Protein AF-A0A2X3HI36-F1 (afdb_monomer_lite)

InterPro domains:
  IPR004704 Phosphotransferase system, mannose/fructose/sorbose family IID component [PF03613] (21-126)
  IPR004704 Phosphotransferase system, mannose/fructose/sorbose family IID component [PS51108] (19-126)
  IPR050303 GatZ/KbaZ carbohydrate metabolism [PTHR32502] (12-126)

Organism: Klebsiella pneumoniae (NCBI:txid573)

Sequence (126 aa):
MTTKMISEETLQPQAQEETRITPRDLRRVFWRSFQMEFSWNYERQMNLAFVYALIPVLKKLYPRREDLAAALKRHLVFFNTTPHIVTLLLGITTAMEEKNSQQKNMDATAIDNVKASLMGPLAGLG

pLDDT: mean 80.49, std 16.57, range [31.64, 93.06]

Structure (mmCIF, N/CA/C/O backbone):
data_AF-A0A2X3HI36-F1
#
_entry.id   AF-A0A2X3HI36-F1
#
loop_
_atom_site.group_PDB
_atom_site.id
_atom_site.type_symbol
_atom_site.label_atom_id
_atom_site.label_alt_id
_atom_site.label_comp_id
_atom_site.label_asym_id
_ato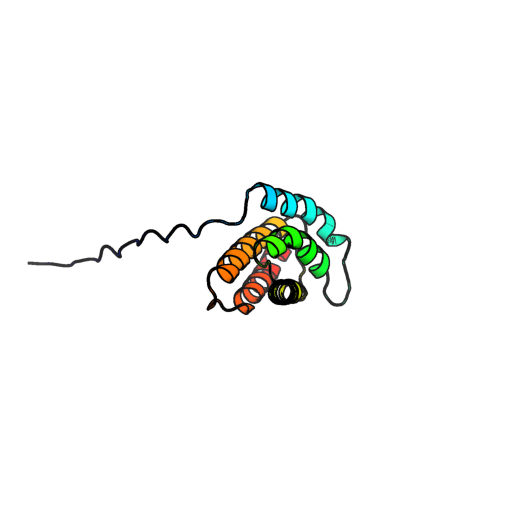m_site.label_entity_id
_atom_site.label_seq_id
_atom_site.pdbx_PDB_ins_code
_atom_site.Cartn_x
_atom_site.Cartn_y
_atom_site.Cartn_z
_atom_site.occupancy
_atom_site.B_iso_or_equiv
_atom_site.auth_seq_id
_atom_site.auth_comp_id
_atom_site.auth_asym_id
_atom_site.auth_atom_id
_atom_site.pdbx_PDB_model_num
ATOM 1 N N . MET A 1 1 ? 3.122 52.971 20.159 1.00 43.12 1 MET A N 1
ATOM 2 C CA . MET A 1 1 ? 3.004 52.822 18.690 1.00 43.12 1 MET A CA 1
ATOM 3 C C . MET A 1 1 ? 4.258 52.092 18.242 1.00 43.12 1 MET A C 1
ATOM 5 O O . MET A 1 1 ? 5.315 52.679 18.350 1.00 43.12 1 MET A O 1
ATOM 9 N N . THR A 1 2 ? 4.257 50.788 17.993 1.00 37.34 2 THR A N 1
ATOM 10 C CA . THR A 1 2 ? 3.651 50.161 16.811 1.00 37.34 2 THR A CA 1
ATOM 11 C C . THR A 1 2 ? 3.310 48.703 17.103 1.00 37.34 2 THR A C 1
ATOM 13 O O . THR A 1 2 ? 4.171 47.834 17.188 1.00 37.34 2 THR A O 1
ATOM 16 N N . THR A 1 3 ? 2.009 48.471 17.218 1.00 42.03 3 THR A N 1
ATOM 17 C CA . THR A 1 3 ? 1.316 47.210 16.983 1.00 42.03 3 THR A CA 1
ATOM 18 C C . THR A 1 3 ? 1.694 46.629 15.624 1.00 42.03 3 THR A C 1
ATOM 20 O O . THR A 1 3 ? 1.394 47.263 14.617 1.00 42.03 3 THR A O 1
ATOM 23 N N . LYS A 1 4 ? 2.273 45.425 15.610 1.00 41.75 4 LYS A N 1
ATOM 24 C CA . LYS A 1 4 ? 2.035 44.335 14.640 1.00 41.75 4 LYS A CA 1
ATOM 25 C C . LYS A 1 4 ? 2.431 43.039 15.372 1.00 41.75 4 LYS A C 1
ATOM 27 O O . LYS A 1 4 ? 3.613 42.773 15.516 1.00 41.75 4 LYS A O 1
ATOM 32 N N . MET A 1 5 ? 1.534 42.336 16.069 1.00 47.19 5 MET A N 1
ATOM 33 C CA . MET A 1 5 ? 0.489 41.474 15.489 1.00 47.19 5 MET A CA 1
ATOM 34 C C . MET A 1 5 ? 1.027 40.698 14.280 1.00 47.19 5 MET A C 1
ATOM 36 O O . MET A 1 5 ? 0.566 40.891 13.159 1.00 47.19 5 MET A O 1
ATOM 40 N N . ILE A 1 6 ? 2.044 39.864 14.506 1.00 50.56 6 ILE A N 1
ATOM 41 C CA . ILE A 1 6 ? 2.290 38.700 13.655 1.00 50.56 6 ILE A CA 1
ATOM 42 C C . ILE A 1 6 ? 1.587 37.556 14.370 1.00 50.56 6 ILE A C 1
ATOM 44 O O . ILE A 1 6 ? 2.035 37.077 15.406 1.00 50.56 6 ILE A O 1
ATOM 48 N N . SER A 1 7 ? 0.402 37.279 13.845 1.00 41.00 7 SER A N 1
ATOM 49 C CA . SER A 1 7 ? -0.453 36.126 14.074 1.00 41.00 7 SER A CA 1
ATOM 50 C C . SER A 1 7 ? 0.290 34.904 14.608 1.00 41.00 7 SER A C 1
ATOM 52 O O . SER A 1 7 ? 1.021 34.241 13.872 1.00 41.00 7 SER A O 1
ATOM 54 N N . GLU A 1 8 ? 0.003 34.561 15.861 1.00 42.16 8 GLU A N 1
ATOM 55 C CA . GLU A 1 8 ? -0.126 33.167 16.262 1.00 42.16 8 GLU A CA 1
ATOM 56 C C . GLU A 1 8 ? -1.211 32.563 15.367 1.00 42.16 8 GLU A C 1
ATOM 58 O O . GLU A 1 8 ? -2.408 32.635 15.647 1.00 42.16 8 GLU A O 1
ATOM 63 N N . GLU A 1 9 ? -0.792 32.059 14.208 1.00 42.50 9 GLU A N 1
ATOM 64 C CA . GLU A 1 9 ? -1.584 31.112 13.449 1.00 42.50 9 GLU A CA 1
ATOM 65 C C . GLU A 1 9 ? -1.838 29.960 14.410 1.00 42.50 9 GLU A C 1
ATOM 67 O O . GLU A 1 9 ? -0.931 29.222 14.795 1.00 42.50 9 GLU A O 1
ATOM 72 N N . THR A 1 10 ? -3.072 29.904 14.892 1.00 37.34 10 THR A N 1
ATOM 73 C CA . THR A 1 10 ? -3.600 28.842 15.724 1.00 37.34 10 THR A CA 1
ATOM 74 C C . THR A 1 10 ? -3.213 27.513 15.089 1.00 37.34 10 THR A C 1
ATOM 76 O O . THR A 1 10 ? -3.853 27.075 14.131 1.00 37.34 10 THR A O 1
ATOM 79 N N . LEU A 1 11 ? -2.168 26.873 15.621 1.00 41.28 11 LEU A N 1
ATOM 80 C CA . LEU A 1 11 ? -1.931 25.446 15.478 1.00 41.28 11 LEU A CA 1
ATOM 81 C C . LEU A 1 11 ? -3.114 24.774 16.164 1.00 41.28 11 LEU A C 1
ATOM 83 O O . LEU A 1 11 ? -3.060 24.400 17.334 1.00 41.28 11 LEU A O 1
ATOM 87 N N . GLN A 1 12 ? -4.232 24.704 15.442 1.00 31.64 12 GLN A N 1
ATOM 88 C CA . GLN A 1 12 ? -5.324 23.827 15.797 1.00 31.64 12 GLN A CA 1
ATOM 89 C C . GLN A 1 12 ? -4.683 22.447 15.938 1.00 31.64 12 GLN A C 1
ATOM 91 O O . GLN A 1 12 ? -4.038 21.999 14.982 1.00 31.64 12 GLN A O 1
ATOM 96 N N . PRO A 1 13 ? -4.773 21.789 17.106 1.00 36.31 13 PRO A N 1
ATOM 97 C CA . PRO A 1 13 ? -4.347 20.409 17.201 1.00 36.31 13 PRO A CA 1
ATOM 98 C C . PRO A 1 13 ? -5.160 19.672 16.143 1.00 36.31 13 PRO A C 1
ATOM 100 O O . PRO A 1 13 ? -6.387 19.626 16.239 1.00 36.31 13 PRO A O 1
ATOM 103 N N . GLN A 1 14 ? -4.494 19.199 15.081 1.00 40.16 14 GLN A N 1
ATOM 104 C CA . GLN A 1 14 ? -5.126 18.321 14.106 1.00 40.16 14 GLN A CA 1
ATOM 105 C C . GLN A 1 14 ? -5.745 17.214 14.942 1.00 40.16 14 GLN A C 1
ATOM 107 O O . GLN A 1 14 ? -5.013 16.505 15.638 1.00 40.16 14 GLN A O 1
ATOM 112 N N . ALA A 1 15 ? -7.081 17.178 14.981 1.00 40.53 15 ALA A N 1
ATOM 113 C CA . ALA A 1 15 ? -7.820 16.184 15.733 1.00 40.53 15 ALA A CA 1
ATOM 114 C C . ALA A 1 15 ? -7.156 14.846 15.423 1.00 40.53 15 ALA A C 1
ATOM 116 O O . ALA A 1 15 ? -6.997 14.524 14.246 1.00 40.53 15 ALA A O 1
ATOM 117 N N . GLN A 1 16 ? -6.660 14.150 16.450 1.00 44.31 16 GLN A N 1
ATOM 118 C CA . GLN A 1 16 ? -6.078 12.828 16.272 1.00 44.31 16 GLN A CA 1
ATOM 119 C C . GLN A 1 16 ? -7.167 11.964 15.639 1.00 44.31 16 GLN A C 1
ATOM 121 O O . GLN A 1 16 ? -8.063 11.481 16.326 1.00 44.31 16 GLN A O 1
ATOM 126 N N . GLU A 1 17 ? -7.126 11.856 14.311 1.00 54.03 17 GLU A N 1
ATOM 127 C CA . GLU A 1 17 ? -7.919 10.928 13.528 1.00 54.03 17 GLU A CA 1
ATOM 128 C C . GLU A 1 17 ? -7.655 9.564 14.162 1.00 54.03 17 GLU A C 1
ATOM 130 O O . GLU A 1 17 ? -6.510 9.105 14.182 1.00 54.03 17 GLU A O 1
ATOM 135 N N . GLU A 1 18 ? -8.682 8.967 14.780 1.00 56.44 18 GLU A N 1
ATOM 136 C CA . GLU A 1 18 ? -8.558 7.663 15.429 1.00 56.44 18 GLU A CA 1
ATOM 137 C C . GLU A 1 18 ? -7.925 6.693 14.435 1.00 56.44 18 GLU A C 1
ATOM 139 O O . GLU A 1 18 ? -8.539 6.304 13.435 1.00 56.44 18 GLU A O 1
ATOM 144 N N . THR A 1 19 ? -6.666 6.343 14.693 1.00 62.06 19 THR A N 1
ATOM 145 C CA . THR A 1 19 ? -5.863 5.541 13.782 1.00 62.06 19 THR A CA 1
ATOM 146 C C . THR A 1 19 ? -6.431 4.134 13.835 1.00 62.06 19 THR A C 1
ATOM 148 O O . THR A 1 19 ? -6.254 3.391 14.804 1.00 62.06 19 THR A O 1
ATOM 151 N N . ARG A 1 20 ? -7.18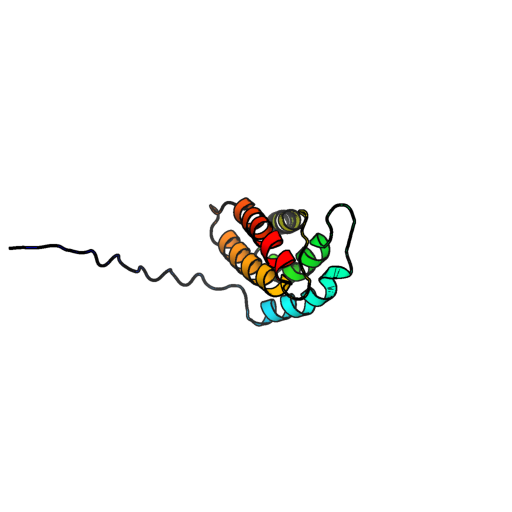2 3.756 12.800 1.00 75.69 20 ARG A N 1
ATOM 152 C CA . ARG A 1 20 ? -7.741 2.408 12.681 1.00 75.69 20 ARG A CA 1
ATOM 153 C C . ARG A 1 20 ? -6.635 1.414 12.368 1.00 75.69 20 ARG A C 1
ATOM 155 O O . ARG A 1 20 ? -6.799 0.218 12.621 1.00 75.69 20 ARG A O 1
ATOM 162 N N . ILE A 1 21 ? -5.510 1.869 11.826 1.00 84.25 21 ILE A N 1
ATOM 163 C CA . ILE A 1 21 ? -4.381 1.022 11.455 1.00 84.25 21 ILE A CA 1
ATOM 164 C C . ILE A 1 21 ? -3.509 0.728 12.674 1.00 84.25 21 ILE A C 1
ATOM 166 O O . ILE A 1 21 ? -3.062 1.618 13.387 1.00 84.25 21 ILE A O 1
ATOM 170 N N . THR A 1 22 ? -3.244 -0.559 12.916 1.00 88.81 22 THR A N 1
ATOM 171 C CA . THR A 1 22 ? -2.388 -0.979 14.035 1.00 88.81 22 THR A CA 1
ATOM 172 C C . THR A 1 22 ? -0.964 -1.277 13.563 1.00 88.81 22 THR A C 1
ATOM 174 O O . THR A 1 22 ? -0.774 -1.704 12.420 1.00 88.81 22 THR A O 1
ATOM 177 N N . PRO A 1 23 ? 0.051 -1.213 14.447 1.00 87.44 23 PRO A N 1
ATOM 178 C CA . PRO A 1 23 ? 1.419 -1.627 14.110 1.00 87.44 23 PRO A CA 1
ATOM 179 C C . PRO A 1 23 ? 1.517 -3.076 13.609 1.00 87.44 23 PRO A C 1
ATOM 181 O O . PRO A 1 23 ? 2.424 -3.435 12.858 1.00 87.44 23 PRO A O 1
ATOM 184 N N . ARG A 1 24 ? 0.573 -3.938 14.012 1.00 88.62 24 ARG A N 1
ATOM 185 C CA . ARG A 1 24 ? 0.477 -5.319 13.524 1.00 88.62 24 ARG A CA 1
ATOM 186 C C . ARG A 1 24 ? 0.106 -5.376 12.043 1.00 88.62 24 ARG A C 1
ATOM 188 O O . ARG A 1 24 ? 0.591 -6.263 11.345 1.00 88.62 24 ARG A O 1
ATOM 195 N N . ASP A 1 25 ? -0.728 -4.455 11.575 1.00 90.31 25 ASP A N 1
ATOM 196 C CA . ASP A 1 25 ? -1.140 -4.383 10.174 1.00 90.31 25 ASP A CA 1
ATOM 197 C C . ASP A 1 25 ? 0.029 -3.913 9.302 1.00 90.31 25 ASP A C 1
ATOM 199 O O . ASP A 1 25 ? 0.328 -4.565 8.305 1.00 90.31 25 ASP A O 1
ATOM 203 N N . LEU A 1 26 ? 0.790 -2.907 9.748 1.00 89.81 26 LEU A N 1
ATOM 204 C CA . LEU A 1 26 ? 2.014 -2.466 9.065 1.00 89.81 26 LEU A CA 1
ATOM 205 C C . LEU A 1 26 ? 3.067 -3.577 8.968 1.00 89.81 26 LEU A C 1
ATOM 207 O O . LEU A 1 26 ? 3.647 -3.787 7.906 1.00 89.81 26 LEU A O 1
ATOM 211 N N . ARG A 1 27 ? 3.264 -4.366 10.035 1.00 91.81 27 ARG A N 1
ATOM 212 C CA . ARG A 1 27 ? 4.150 -5.543 9.975 1.00 91.81 27 ARG A CA 1
ATOM 213 C C . ARG A 1 27 ? 3.676 -6.575 8.951 1.00 91.81 27 ARG A C 1
ATOM 215 O O . ARG A 1 27 ? 4.504 -7.171 8.274 1.00 91.81 27 ARG A O 1
ATOM 222 N N . ARG A 1 28 ? 2.363 -6.796 8.808 1.00 91.38 28 ARG A N 1
ATOM 223 C CA . ARG A 1 28 ? 1.834 -7.695 7.764 1.00 91.38 28 ARG A CA 1
ATOM 224 C C . ARG A 1 28 ? 2.107 -7.153 6.365 1.00 91.38 28 ARG A C 1
ATOM 226 O O . ARG A 1 28 ? 2.473 -7.943 5.504 1.00 91.38 28 ARG A O 1
ATOM 233 N N . VAL A 1 29 ? 1.927 -5.850 6.147 1.00 92.44 29 VAL A N 1
ATOM 234 C CA . VAL A 1 29 ? 2.241 -5.192 4.867 1.00 92.44 29 VAL A CA 1
ATOM 235 C C . VAL A 1 29 ? 3.728 -5.364 4.543 1.00 92.44 29 VAL A C 1
ATOM 237 O O . VAL A 1 29 ? 4.056 -5.801 3.445 1.00 92.44 29 VAL A O 1
ATOM 240 N N . PHE A 1 30 ? 4.610 -5.131 5.520 1.00 91.25 30 PHE A N 1
ATOM 241 C CA . PHE A 1 30 ? 6.056 -5.328 5.385 1.00 91.25 30 PHE A CA 1
ATOM 242 C C . PHE A 1 30 ? 6.421 -6.768 4.996 1.00 91.25 30 PHE A C 1
ATOM 244 O O . PHE A 1 30 ? 7.118 -6.993 4.018 1.00 91.25 30 PHE A O 1
ATOM 251 N N . TRP A 1 31 ? 5.900 -7.778 5.695 1.00 91.12 31 TRP A N 1
ATOM 252 C CA . TRP A 1 31 ? 6.201 -9.170 5.334 1.00 91.12 31 TRP A CA 1
ATOM 253 C C . TRP A 1 31 ? 5.653 -9.569 3.959 1.00 91.12 31 TRP A C 1
ATOM 255 O O . TRP A 1 31 ? 6.227 -10.422 3.287 1.00 91.12 31 TRP A O 1
ATOM 265 N N . ARG A 1 32 ? 4.557 -8.949 3.517 1.00 90.69 32 ARG A N 1
ATOM 266 C CA . ARG A 1 32 ? 3.987 -9.183 2.186 1.00 90.69 32 ARG A CA 1
ATOM 267 C C . ARG A 1 32 ? 4.738 -8.451 1.073 1.00 90.69 32 ARG A C 1
ATOM 269 O O . ARG A 1 32 ? 4.625 -8.876 -0.073 1.00 90.69 32 ARG A O 1
ATOM 276 N N . SER A 1 33 ? 5.518 -7.410 1.375 1.00 88.50 33 SER A N 1
ATOM 277 C CA . SER A 1 33 ? 6.271 -6.667 0.357 1.00 88.50 33 SER A CA 1
ATOM 278 C C . SER A 1 33 ? 7.447 -7.455 -0.225 1.00 88.50 33 SER A C 1
ATOM 280 O O . SER A 1 33 ? 7.906 -7.137 -1.313 1.00 88.50 33 SER A O 1
ATOM 282 N N . PHE A 1 34 ? 7.913 -8.522 0.429 1.00 86.38 34 PHE A N 1
ATOM 283 C CA . PHE A 1 34 ? 8.947 -9.400 -0.140 1.00 86.38 34 PHE A CA 1
ATOM 284 C C . PHE A 1 34 ? 8.493 -10.132 -1.413 1.00 86.38 34 PHE A C 1
ATOM 286 O O . PHE A 1 34 ? 9.321 -10.582 -2.194 1.00 86.38 34 PHE A O 1
ATOM 293 N N . GLN A 1 35 ? 7.183 -10.240 -1.649 1.00 82.50 35 GLN A N 1
ATOM 294 C CA . GLN A 1 35 ? 6.617 -10.938 -2.808 1.00 82.50 35 GLN A CA 1
ATOM 295 C C . GLN A 1 35 ? 6.397 -10.010 -4.019 1.00 82.50 35 GLN A C 1
ATOM 297 O O . GLN A 1 35 ? 5.684 -10.381 -4.950 1.00 82.50 35 GLN A O 1
ATOM 302 N N . MET A 1 36 ? 6.988 -8.806 -4.020 1.00 80.62 36 MET A N 1
ATOM 303 C CA . MET A 1 36 ? 6.743 -7.772 -5.036 1.00 80.62 36 MET A CA 1
ATOM 304 C C . MET A 1 36 ? 7.073 -8.200 -6.469 1.00 80.62 36 MET A C 1
ATOM 306 O O . MET A 1 36 ? 6.287 -7.931 -7.374 1.00 80.62 36 MET A O 1
ATOM 310 N N . GLU A 1 37 ? 8.158 -8.943 -6.680 1.00 79.50 37 GLU A N 1
ATOM 311 C CA . GLU A 1 37 ? 8.544 -9.409 -8.023 1.00 79.50 37 GLU A CA 1
ATOM 312 C C . GLU A 1 37 ? 7.820 -10.689 -8.468 1.00 79.50 37 GLU A C 1
ATOM 314 O O . GLU A 1 37 ? 7.831 -11.043 -9.642 1.00 79.50 37 GLU A O 1
ATOM 319 N N . PHE A 1 38 ? 7.125 -11.377 -7.559 1.00 78.38 38 PHE A N 1
ATOM 320 C CA . PHE A 1 38 ? 6.543 -12.697 -7.832 1.00 78.38 38 PHE A CA 1
ATOM 321 C C . PHE A 1 38 ? 5.342 -12.661 -8.791 1.00 78.38 38 PHE A C 1
ATOM 323 O O . PHE A 1 38 ? 4.961 -13.683 -9.354 1.00 78.38 38 PHE A O 1
ATOM 330 N N . SER A 1 39 ? 4.719 -11.492 -8.955 1.00 75.44 39 SER A N 1
ATOM 331 C CA . SER A 1 39 ? 3.530 -11.291 -9.802 1.00 75.44 39 SER A CA 1
ATOM 332 C C . SER A 1 39 ? 3.774 -10.315 -10.953 1.00 75.44 39 SER A C 1
ATOM 334 O O . SER A 1 39 ? 2.845 -9.669 -11.447 1.00 75.44 39 SER A O 1
ATOM 336 N N . TRP A 1 40 ? 5.035 -10.199 -11.364 1.00 84.69 40 TRP A N 1
ATOM 337 C CA . TRP A 1 40 ? 5.429 -9.301 -12.433 1.00 84.69 40 TRP A CA 1
ATOM 338 C C . TRP A 1 40 ? 4.760 -9.684 -13.761 1.00 84.69 40 TRP A C 1
ATOM 340 O O . TRP A 1 40 ? 4.756 -10.848 -14.162 1.00 84.69 40 TRP A O 1
ATOM 350 N N . ASN A 1 41 ? 4.182 -8.700 -14.448 1.00 85.75 41 ASN A N 1
ATOM 351 C CA . ASN A 1 41 ? 3.544 -8.876 -15.751 1.00 85.75 41 ASN A CA 1
ATOM 352 C C . ASN A 1 41 ? 3.892 -7.728 -16.711 1.00 85.75 41 ASN A C 1
ATOM 354 O O . ASN A 1 41 ? 4.174 -6.614 -16.284 1.00 85.75 41 ASN A O 1
ATOM 358 N N . TYR A 1 42 ? 3.836 -7.970 -18.022 1.00 82.44 42 TYR A N 1
ATOM 359 C CA . TYR A 1 42 ? 4.238 -6.962 -19.014 1.00 82.44 42 TYR A CA 1
ATOM 360 C C . TYR A 1 42 ? 3.286 -5.760 -19.111 1.00 82.44 42 TYR A C 1
ATOM 362 O O . TYR A 1 42 ? 3.728 -4.669 -19.457 1.00 82.44 42 TYR A O 1
ATOM 370 N N . GLU A 1 43 ? 1.997 -5.934 -18.807 1.00 83.88 43 GLU A N 1
ATOM 371 C CA . GLU A 1 43 ? 0.999 -4.865 -18.955 1.00 83.88 43 GLU A CA 1
ATOM 372 C C . GLU A 1 43 ? 1.091 -3.832 -17.819 1.00 83.88 43 GLU A C 1
ATOM 374 O O . GLU A 1 43 ? 0.950 -2.631 -18.043 1.00 83.88 43 GLU A O 1
ATOM 379 N N . ARG A 1 44 ? 1.306 -4.293 -16.581 1.00 84.75 44 ARG A N 1
ATOM 380 C CA . ARG A 1 44 ? 1.166 -3.487 -15.354 1.00 84.75 44 ARG A CA 1
ATOM 381 C C . ARG A 1 44 ? 2.254 -3.729 -14.305 1.00 84.75 44 ARG A C 1
ATOM 383 O O . ARG A 1 44 ? 2.177 -3.167 -13.211 1.00 84.75 44 ARG A O 1
ATOM 390 N N . GLN A 1 45 ? 3.266 -4.524 -14.648 1.00 88.81 45 GLN A N 1
ATOM 391 C CA . GLN A 1 45 ? 4.472 -4.789 -13.862 1.00 88.81 45 GLN A CA 1
ATOM 392 C C . GLN A 1 45 ? 4.139 -5.389 -12.497 1.00 88.81 45 GLN A C 1
ATOM 394 O O . GLN A 1 45 ? 3.627 -6.504 -12.453 1.00 88.81 45 GLN A O 1
ATOM 399 N N . MET A 1 46 ? 4.407 -4.700 -11.391 1.00 88.81 46 MET A N 1
ATOM 400 C CA . MET A 1 46 ? 4.299 -5.265 -10.037 1.00 88.81 46 MET A CA 1
ATOM 401 C C . MET A 1 46 ? 3.070 -4.771 -9.254 1.00 88.81 46 MET A C 1
ATOM 403 O O . MET A 1 46 ? 3.009 -4.862 -8.025 1.00 88.81 46 MET A O 1
ATOM 407 N N . ASN A 1 47 ? 2.062 -4.258 -9.961 1.00 89.19 47 ASN A N 1
ATOM 408 C CA . ASN A 1 47 ? 0.823 -3.758 -9.367 1.00 89.19 47 ASN A CA 1
ATOM 409 C C . ASN A 1 47 ? 0.097 -4.802 -8.495 1.00 89.19 47 ASN A C 1
ATOM 411 O O . ASN A 1 47 ? -0.413 -4.470 -7.428 1.00 89.19 47 ASN A O 1
ATOM 415 N N . LEU A 1 48 ? 0.066 -6.072 -8.909 1.00 89.62 48 LEU A N 1
ATOM 416 C CA . LEU A 1 48 ? -0.713 -7.108 -8.234 1.00 89.62 48 LEU A CA 1
ATOM 417 C C . LEU A 1 48 ? -0.135 -7.440 -6.855 1.00 89.62 48 LEU A C 1
ATOM 419 O O . LEU A 1 48 ? -0.884 -7.537 -5.880 1.00 89.62 48 LEU A O 1
ATOM 423 N N . ALA A 1 49 ? 1.190 -7.541 -6.747 1.00 89.94 49 ALA A N 1
ATOM 424 C CA . ALA A 1 49 ? 1.849 -7.711 -5.460 1.00 89.94 49 ALA A CA 1
ATOM 425 C C . ALA A 1 49 ? 1.692 -6.473 -4.568 1.00 89.94 49 ALA A C 1
ATOM 427 O O . ALA A 1 49 ? 1.496 -6.616 -3.359 1.00 89.94 49 ALA A O 1
ATOM 428 N N . PHE A 1 50 ? 1.685 -5.272 -5.156 1.00 90.50 50 PHE A N 1
ATOM 429 C CA . PHE A 1 50 ? 1.425 -4.041 -4.413 1.00 90.50 50 PHE A CA 1
ATOM 430 C C . PHE A 1 50 ? 0.026 -4.052 -3.783 1.00 90.50 50 PHE A C 1
ATOM 432 O O . PHE A 1 50 ? -0.126 -3.812 -2.582 1.00 90.50 50 PHE A O 1
ATOM 439 N N . VAL A 1 51 ? -0.999 -4.428 -4.557 1.00 92.38 51 VAL A N 1
ATOM 440 C CA . VAL A 1 51 ? -2.362 -4.608 -4.035 1.00 92.38 51 VAL A CA 1
ATOM 441 C C . VAL A 1 51 ? -2.380 -5.679 -2.950 1.00 92.38 51 VAL A C 1
ATOM 443 O O . VAL A 1 51 ? -2.945 -5.459 -1.880 1.00 92.38 51 VAL A O 1
ATOM 446 N N . TYR A 1 52 ? -1.739 -6.826 -3.188 1.00 92.25 52 TYR A N 1
ATOM 447 C CA . TYR A 1 52 ? -1.697 -7.943 -2.246 1.00 92.25 52 TYR A CA 1
ATOM 448 C C . TYR A 1 52 ? -1.108 -7.563 -0.877 1.00 92.25 52 TYR A C 1
ATOM 450 O O . TYR A 1 52 ? -1.626 -7.995 0.167 1.00 92.25 52 TYR A O 1
ATOM 458 N N . ALA A 1 53 ? -0.064 -6.732 -0.873 1.00 92.31 53 ALA A N 1
ATOM 459 C CA . ALA A 1 53 ? 0.529 -6.196 0.344 1.00 92.31 53 ALA A CA 1
ATOM 460 C C . ALA A 1 53 ? -0.460 -5.316 1.124 1.00 92.31 53 ALA A C 1
ATOM 462 O O . ALA A 1 53 ? -0.517 -5.420 2.349 1.00 92.31 53 ALA A O 1
ATOM 463 N N . LEU A 1 54 ? -1.298 -4.538 0.428 1.00 92.50 54 LEU A N 1
ATOM 464 C CA . LEU A 1 54 ? -2.283 -3.621 1.015 1.00 92.50 54 LEU A CA 1
ATOM 465 C C . LEU A 1 54 ? -3.615 -4.273 1.423 1.00 92.50 54 LEU A C 1
ATOM 467 O O . LEU A 1 54 ? -4.307 -3.731 2.283 1.00 92.50 54 LEU A O 1
ATOM 471 N N . ILE A 1 55 ? -3.973 -5.451 0.894 1.00 93.06 55 ILE A N 1
ATOM 472 C CA . ILE A 1 55 ? -5.217 -6.177 1.243 1.00 93.06 55 ILE A CA 1
ATOM 473 C C . ILE A 1 55 ? -5.570 -6.171 2.750 1.00 93.06 55 ILE A C 1
ATOM 475 O O . ILE A 1 55 ? -6.733 -5.902 3.061 1.00 93.06 55 ILE A O 1
ATOM 479 N N . PRO A 1 56 ? -4.666 -6.496 3.705 1.00 91.56 56 PRO A N 1
ATOM 480 C CA . PRO A 1 56 ? -5.022 -6.531 5.127 1.00 91.56 56 PRO A CA 1
ATOM 481 C C . PRO A 1 56 ? -5.442 -5.162 5.674 1.00 91.56 56 PRO A C 1
ATOM 483 O O . PRO A 1 56 ? -6.314 -5.107 6.538 1.00 91.56 56 PRO A O 1
ATOM 486 N N . VAL A 1 57 ? -4.855 -4.080 5.158 1.00 92.62 57 VAL A N 1
ATOM 487 C CA . VAL A 1 57 ? -5.211 -2.703 5.516 1.00 92.62 57 VAL A CA 1
ATOM 488 C C . VAL A 1 57 ? -6.545 -2.332 4.877 1.00 92.62 57 VAL A C 1
ATOM 490 O O . VAL A 1 57 ? -7.470 -1.932 5.579 1.00 92.62 57 VAL A O 1
ATOM 493 N N . LEU A 1 58 ? -6.684 -2.534 3.564 1.00 91.62 58 LEU A N 1
ATOM 494 C CA . LEU A 1 58 ? -7.888 -2.148 2.823 1.00 91.62 58 LEU A CA 1
ATOM 495 C C . LEU A 1 58 ? -9.142 -2.849 3.355 1.00 91.62 58 LEU A C 1
ATOM 497 O O . LEU A 1 58 ? -10.180 -2.216 3.504 1.00 91.62 58 LEU A O 1
ATOM 501 N N . LYS A 1 59 ? -9.044 -4.132 3.729 1.00 91.25 59 LYS A N 1
ATOM 502 C CA . LYS A 1 59 ? -10.152 -4.871 4.361 1.00 91.25 59 LYS A CA 1
ATOM 503 C C . LYS A 1 59 ? -10.595 -4.283 5.703 1.00 91.25 59 LYS A C 1
ATOM 505 O O . LYS A 1 59 ? -11.744 -4.467 6.089 1.00 91.25 59 LYS A O 1
ATOM 510 N N . LYS A 1 60 ? -9.684 -3.636 6.432 1.00 90.38 60 LYS A N 1
ATOM 511 C CA . LYS A 1 60 ? -9.968 -3.017 7.730 1.00 90.38 60 LYS A CA 1
ATOM 512 C C . LYS A 1 60 ? -10.588 -1.630 7.570 1.00 90.38 60 LYS A C 1
ATOM 514 O O . LYS A 1 60 ? -11.469 -1.270 8.345 1.00 90.38 60 LYS A O 1
ATOM 519 N N . LEU A 1 61 ? -10.128 -0.875 6.574 1.00 88.94 61 LEU A N 1
ATOM 520 C CA . LEU A 1 61 ? -10.634 0.461 6.261 1.00 88.94 61 LEU A CA 1
ATOM 521 C C . LEU A 1 61 ? -12.014 0.408 5.589 1.00 88.94 61 LEU A C 1
ATOM 523 O O . LEU A 1 61 ? -12.915 1.148 5.977 1.00 88.94 61 LEU A O 1
ATOM 527 N N . TYR A 1 62 ? -12.208 -0.524 4.651 1.00 89.69 62 TYR A N 1
ATOM 528 C CA . TYR A 1 62 ? -13.415 -0.643 3.832 1.00 89.69 62 TYR A CA 1
ATOM 529 C C . TYR A 1 62 ? -14.182 -1.946 4.140 1.00 89.69 62 TYR A C 1
ATOM 531 O O . TYR A 1 62 ? -13.973 -2.964 3.476 1.00 89.69 62 TYR A O 1
ATOM 539 N N . PRO A 1 63 ? -15.092 -1.954 5.136 1.00 87.81 63 PRO A N 1
ATOM 540 C CA . PRO A 1 63 ? -15.866 -3.147 5.495 1.00 87.81 63 PRO A CA 1
ATOM 541 C C . PRO A 1 63 ? -16.928 -3.522 4.447 1.00 87.81 63 PRO A C 1
ATOM 543 O O . PRO A 1 63 ? -17.347 -4.678 4.374 1.00 87.81 63 PRO A O 1
ATOM 546 N N . ARG A 1 64 ? -17.381 -2.562 3.629 1.00 90.94 64 ARG A N 1
ATOM 547 C CA . ARG A 1 64 ? -18.337 -2.807 2.542 1.00 90.94 64 ARG A CA 1
ATOM 548 C C . ARG A 1 64 ? -17.612 -3.346 1.313 1.00 90.94 64 ARG A C 1
ATOM 550 O O . ARG A 1 64 ? -16.558 -2.850 0.927 1.00 90.94 64 ARG A O 1
ATOM 557 N N . ARG A 1 65 ? -18.211 -4.350 0.665 1.00 89.31 65 ARG A N 1
ATOM 55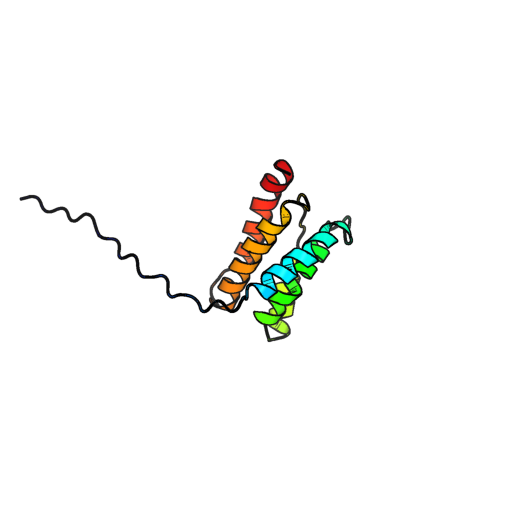8 C CA . ARG A 1 65 ? -17.620 -5.010 -0.512 1.00 89.31 65 ARG A CA 1
ATOM 559 C C . ARG A 1 65 ? -17.430 -4.064 -1.695 1.00 89.31 65 ARG A C 1
ATOM 561 O O . ARG A 1 65 ? -16.438 -4.195 -2.401 1.00 89.31 65 ARG A O 1
ATOM 568 N N . GLU A 1 66 ? -18.362 -3.140 -1.898 1.00 89.94 66 GLU A N 1
ATOM 569 C CA . GLU A 1 66 ? -18.321 -2.163 -2.992 1.00 89.94 66 GLU A CA 1
ATOM 570 C C . GLU A 1 66 ? -17.139 -1.200 -2.827 1.00 89.94 66 GLU A C 1
ATOM 572 O O . GLU A 1 66 ? -16.315 -1.074 -3.734 1.00 89.94 66 GLU A O 1
ATOM 577 N N . ASP A 1 67 ? -16.987 -0.631 -1.629 1.00 88.44 67 ASP A N 1
ATOM 578 C CA . ASP A 1 67 ? -15.892 0.286 -1.295 1.00 88.44 67 ASP A CA 1
ATOM 579 C C . ASP A 1 67 ? -14.528 -0.419 -1.363 1.00 88.44 67 ASP A C 1
ATOM 581 O O . ASP A 1 67 ? -13.567 0.110 -1.924 1.00 88.44 67 ASP A O 1
ATOM 585 N N . LEU A 1 68 ? -14.451 -1.663 -0.873 1.00 90.31 68 LEU A N 1
ATOM 586 C CA . LEU A 1 68 ? -13.239 -2.476 -0.972 1.00 90.31 68 LEU A CA 1
ATOM 587 C C . LEU A 1 68 ? -12.873 -2.774 -2.432 1.00 90.31 68 LEU A C 1
ATOM 589 O O . LEU A 1 68 ? -11.701 -2.706 -2.798 1.00 90.31 68 LEU A O 1
ATOM 593 N N . ALA A 1 69 ? -13.853 -3.102 -3.277 1.00 91.25 69 ALA A N 1
ATOM 594 C CA . ALA A 1 69 ? -13.612 -3.350 -4.695 1.00 91.25 69 ALA A CA 1
ATOM 595 C C . ALA A 1 69 ? -13.105 -2.088 -5.409 1.00 91.25 69 ALA A C 1
ATOM 597 O O . ALA A 1 69 ? -12.205 -2.185 -6.247 1.00 91.25 69 ALA A O 1
ATOM 598 N N . ALA A 1 70 ? -13.636 -0.913 -5.063 1.00 90.12 70 ALA A N 1
ATOM 599 C CA . ALA A 1 70 ? -13.165 0.364 -5.590 1.00 90.12 70 ALA A CA 1
ATOM 600 C C . ALA A 1 70 ? -11.718 0.665 -5.160 1.00 90.12 70 ALA A C 1
ATOM 602 O O . ALA A 1 70 ? -10.893 1.025 -6.003 1.00 90.12 70 ALA A O 1
ATOM 603 N N . ALA A 1 71 ? -11.381 0.450 -3.884 1.00 90.12 71 ALA A N 1
ATOM 604 C CA . ALA A 1 71 ? -10.022 0.639 -3.375 1.00 90.12 71 ALA A CA 1
ATOM 605 C C . ALA A 1 71 ? -9.019 -0.333 -4.023 1.00 90.12 71 ALA A C 1
ATOM 607 O O . ALA A 1 71 ? -7.951 0.074 -4.471 1.00 90.12 71 ALA A O 1
ATOM 608 N N . LEU A 1 72 ? -9.375 -1.615 -4.171 1.00 91.12 72 LEU A N 1
ATOM 609 C CA . LEU A 1 72 ? -8.517 -2.594 -4.850 1.00 91.12 72 LEU A CA 1
ATOM 610 C C . LEU A 1 72 ? -8.246 -2.198 -6.307 1.00 91.12 72 LEU A C 1
ATOM 612 O O . LEU A 1 72 ? -7.098 -2.246 -6.745 1.00 91.12 72 LEU A O 1
ATOM 616 N N . LYS A 1 73 ? -9.276 -1.764 -7.048 1.00 91.12 73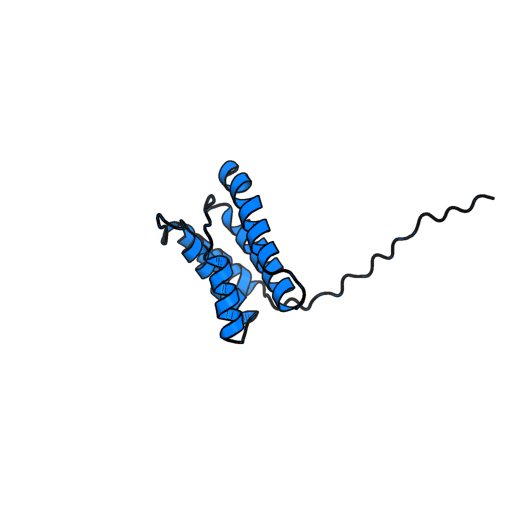 LYS A N 1
ATOM 617 C CA . LYS A 1 73 ? -9.133 -1.326 -8.447 1.00 91.12 73 LYS A CA 1
ATOM 618 C C . LYS A 1 73 ? -8.171 -0.146 -8.603 1.00 91.12 73 LYS A C 1
ATOM 620 O O . LYS A 1 73 ? -7.406 -0.131 -9.561 1.00 91.12 73 LYS A O 1
ATOM 625 N N . ARG A 1 74 ? -8.154 0.783 -7.647 1.00 89.38 74 ARG A N 1
ATOM 626 C CA . ARG A 1 74 ? -7.239 1.938 -7.619 1.00 89.38 74 ARG A CA 1
ATOM 627 C C . ARG A 1 74 ? -5.767 1.530 -7.572 1.00 89.38 74 ARG A C 1
ATOM 629 O O . ARG A 1 74 ? -4.914 2.120 -8.220 1.00 89.38 74 ARG A O 1
ATOM 636 N N . HIS A 1 75 ? -5.442 0.466 -6.844 1.00 91.06 75 HIS A N 1
ATOM 637 C CA . HIS A 1 75 ? -4.064 -0.024 -6.770 1.00 91.06 75 HIS A CA 1
ATOM 638 C C . HIS A 1 75 ? -3.676 -0.976 -7.914 1.00 91.06 75 HIS A C 1
ATOM 640 O O . HIS A 1 75 ? -2.514 -1.361 -7.993 1.00 91.06 75 HIS A O 1
ATOM 646 N N . LEU A 1 76 ? -4.600 -1.318 -8.823 1.00 89.19 76 LEU A N 1
ATOM 647 C CA . LEU A 1 76 ? -4.323 -2.136 -10.015 1.00 89.19 76 LEU A CA 1
ATOM 648 C C . LEU A 1 76 ? -3.823 -1.323 -11.220 1.00 89.19 76 LEU A C 1
ATOM 650 O O . LEU A 1 76 ? -3.683 -1.881 -12.314 1.00 89.19 76 LEU A O 1
ATOM 654 N N . VAL A 1 77 ? -3.556 -0.030 -11.043 1.00 86.81 77 VAL A N 1
ATOM 655 C CA . VAL A 1 77 ? -2.870 0.807 -12.036 1.00 86.81 77 VAL A CA 1
ATOM 656 C C . VAL A 1 77 ? -1.407 0.359 -12.164 1.00 86.81 77 VAL A C 1
ATOM 658 O O . VAL A 1 77 ? -0.879 -0.305 -11.273 1.00 86.81 77 VAL A O 1
ATOM 661 N N . PHE A 1 78 ? -0.767 0.677 -13.291 1.00 87.81 78 PHE A N 1
ATOM 662 C CA . PHE A 1 78 ? 0.655 0.423 -13.519 1.00 87.81 78 PHE A CA 1
ATOM 663 C C . PHE A 1 78 ? 1.507 0.904 -12.337 1.00 87.81 78 PHE A C 1
ATOM 665 O O . PHE A 1 78 ? 1.354 2.035 -11.871 1.00 87.81 78 PHE A O 1
ATOM 672 N N . PHE A 1 79 ? 2.407 0.044 -11.864 1.00 87.12 79 PHE A N 1
ATOM 673 C CA . PHE A 1 79 ? 3.296 0.365 -10.757 1.00 87.12 79 PHE A CA 1
ATOM 674 C C . PHE A 1 79 ? 4.605 -0.414 -10.861 1.00 87.12 79 PHE A C 1
ATOM 676 O O . PHE A 1 79 ? 4.565 -1.634 -11.033 1.00 87.12 79 PHE A O 1
ATOM 683 N N . ASN A 1 80 ? 5.742 0.279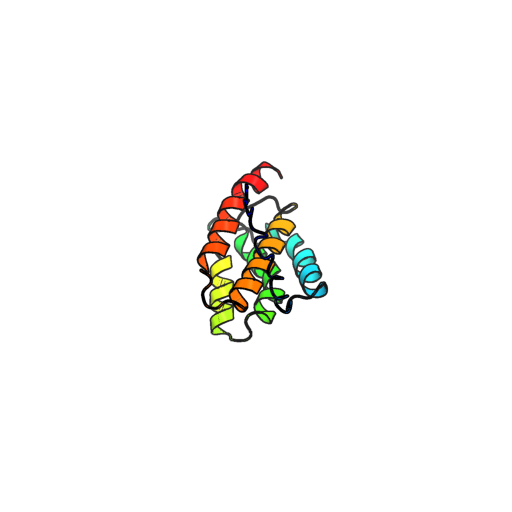 -10.725 1.00 87.06 80 ASN A N 1
ATOM 684 C CA . ASN A 1 80 ? 7.075 -0.320 -10.731 1.00 87.06 80 ASN A CA 1
ATOM 685 C C . ASN A 1 80 ? 8.149 0.542 -10.063 1.00 87.06 80 ASN A C 1
ATOM 687 O O . ASN A 1 80 ? 8.314 1.710 -10.379 1.00 87.06 80 ASN A O 1
ATOM 691 N N . THR A 1 81 ? 8.899 -0.048 -9.146 1.00 85.88 81 THR A N 1
ATOM 692 C CA . THR A 1 81 ? 9.973 0.585 -8.385 1.00 85.88 81 THR A CA 1
ATOM 693 C C . THR A 1 81 ? 10.850 -0.506 -7.780 1.00 85.88 81 THR A C 1
ATOM 695 O O . THR A 1 81 ? 10.475 -1.679 -7.774 1.00 85.88 81 THR A O 1
ATOM 698 N N . THR A 1 82 ? 12.000 -0.133 -7.236 1.00 85.25 82 THR A N 1
ATOM 699 C CA . THR A 1 82 ? 12.938 -1.082 -6.643 1.00 85.25 82 THR A CA 1
ATOM 700 C C . THR A 1 82 ? 12.301 -1.759 -5.415 1.00 85.25 82 THR A C 1
ATOM 702 O O . THR A 1 82 ? 11.916 -1.065 -4.463 1.00 85.25 82 THR A O 1
ATOM 705 N N . PRO A 1 83 ? 12.182 -3.106 -5.377 1.00 81.62 83 PRO A N 1
ATOM 706 C CA . PRO A 1 83 ? 11.444 -3.822 -4.328 1.00 81.62 83 PRO A CA 1
ATOM 707 C C . PRO A 1 83 ? 11.925 -3.534 -2.903 1.00 81.62 83 PRO A C 1
ATOM 709 O O . PRO A 1 83 ? 11.143 -3.587 -1.958 1.00 81.62 83 PRO A O 1
ATOM 712 N N . HIS A 1 84 ? 13.201 -3.190 -2.737 1.00 83.62 84 HIS A N 1
ATOM 713 C CA . HIS A 1 84 ? 13.799 -2.875 -1.441 1.00 83.62 84 HIS A CA 1
ATOM 714 C C . HIS A 1 84 ? 13.254 -1.571 -0.833 1.00 83.62 84 HIS A C 1
ATOM 716 O O . HIS A 1 84 ? 13.154 -1.454 0.388 1.00 83.62 84 HIS A O 1
ATOM 722 N N . ILE A 1 85 ? 12.849 -0.608 -1.671 1.00 86.06 85 ILE A N 1
ATOM 723 C CA . ILE A 1 85 ? 12.416 0.737 -1.249 1.00 86.06 85 ILE A CA 1
ATOM 724 C C . ILE A 1 85 ? 10.882 0.880 -1.276 1.00 86.06 85 ILE A C 1
ATOM 726 O O . ILE A 1 85 ? 10.311 1.809 -0.702 1.00 86.06 85 ILE A O 1
ATOM 730 N N . VAL A 1 86 ? 10.169 -0.094 -1.852 1.00 88.25 86 VAL A N 1
ATOM 731 C CA . VAL A 1 86 ? 8.698 -0.088 -1.982 1.00 88.25 86 VAL A CA 1
ATOM 732 C C . VAL A 1 86 ? 7.949 0.036 -0.646 1.00 88.25 86 VAL A C 1
ATOM 734 O O . VAL A 1 86 ? 6.808 0.499 -0.607 1.00 88.25 86 VAL A O 1
ATOM 737 N N . THR A 1 87 ? 8.583 -0.351 0.463 1.00 90.12 87 THR A N 1
ATOM 738 C CA . THR A 1 87 ? 8.013 -0.285 1.8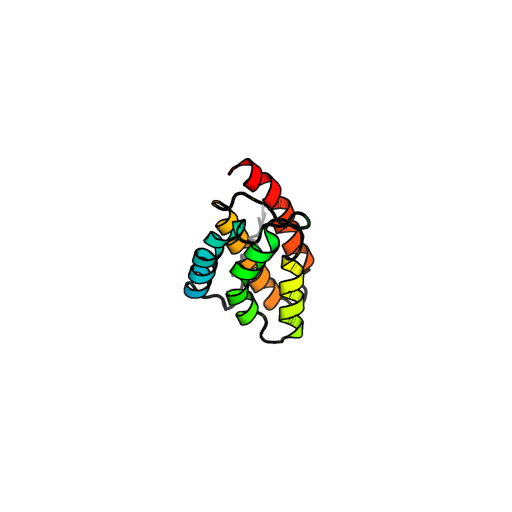16 1.00 90.12 87 THR A CA 1
ATOM 739 C C . THR A 1 87 ? 7.629 1.141 2.213 1.00 90.12 87 THR A C 1
ATOM 741 O O . THR A 1 87 ? 6.594 1.332 2.854 1.00 90.12 87 THR A O 1
ATOM 744 N N . LEU A 1 88 ? 8.387 2.145 1.756 1.00 90.19 88 LEU A N 1
ATOM 745 C CA . LEU A 1 88 ? 8.062 3.557 1.953 1.00 90.19 88 LEU A CA 1
ATOM 746 C C . LEU A 1 88 ? 6.758 3.932 1.235 1.00 90.19 88 LEU A C 1
ATOM 748 O O . LEU A 1 88 ? 5.871 4.534 1.841 1.00 90.19 88 LEU A O 1
ATOM 752 N N . LEU A 1 89 ? 6.600 3.520 -0.029 1.00 90.81 89 LEU A N 1
ATOM 753 C CA . LEU A 1 89 ? 5.375 3.783 -0.790 1.00 90.81 89 LEU A CA 1
ATOM 754 C C . LEU A 1 89 ? 4.161 3.092 -0.195 1.00 90.81 89 LEU A C 1
ATOM 756 O O . LEU A 1 89 ? 3.087 3.688 -0.138 1.00 90.81 89 LEU A O 1
ATOM 760 N N . LEU A 1 90 ? 4.326 1.848 0.252 1.00 91.88 90 LEU A N 1
ATOM 761 C CA . LEU A 1 90 ? 3.269 1.107 0.930 1.00 91.88 90 LEU A CA 1
ATOM 762 C C . LEU A 1 90 ? 2.821 1.840 2.199 1.00 91.88 90 LEU A C 1
ATOM 764 O O . LEU A 1 90 ? 1.619 1.946 2.432 1.00 91.88 90 LEU A O 1
ATOM 768 N N . GLY A 1 91 ? 3.755 2.395 2.977 1.00 91.69 91 GLY A N 1
ATOM 769 C CA . GLY A 1 91 ? 3.455 3.196 4.166 1.00 91.69 91 GLY A CA 1
ATOM 770 C C . GLY A 1 91 ? 2.691 4.484 3.848 1.00 91.69 91 GLY A C 1
ATOM 771 O O . GLY A 1 91 ? 1.639 4.731 4.434 1.00 91.69 91 GLY A O 1
ATOM 772 N N . ILE A 1 92 ? 3.169 5.266 2.874 1.00 91.75 92 ILE A N 1
ATOM 773 C CA . ILE A 1 92 ? 2.502 6.506 2.434 1.00 91.75 92 ILE A CA 1
ATOM 774 C C . ILE A 1 92 ? 1.093 6.198 1.919 1.00 91.75 92 ILE A C 1
ATOM 776 O O . ILE A 1 92 ? 0.122 6.818 2.342 1.00 91.75 92 ILE A O 1
ATOM 780 N N . THR A 1 93 ? 0.971 5.188 1.059 1.00 92.12 93 THR A N 1
ATOM 781 C CA . THR A 1 93 ? -0.312 4.766 0.486 1.00 92.12 93 THR A CA 1
ATOM 782 C C . THR A 1 93 ? -1.284 4.313 1.573 1.00 92.12 93 THR A C 1
ATOM 784 O O . THR A 1 93 ? -2.450 4.686 1.551 1.00 92.12 93 THR A O 1
ATOM 787 N N . THR A 1 94 ? -0.796 3.556 2.557 1.00 91.88 94 THR A N 1
ATOM 788 C CA . THR A 1 94 ? -1.574 3.104 3.718 1.00 91.88 94 THR A CA 1
ATOM 789 C C . THR A 1 94 ? -2.144 4.284 4.509 1.00 91.88 94 THR A C 1
ATOM 791 O O . THR A 1 94 ? -3.332 4.286 4.827 1.00 91.88 94 THR A O 1
ATOM 794 N N . ALA A 1 95 ? -1.328 5.307 4.775 1.00 90.12 95 ALA A N 1
ATOM 795 C CA . ALA A 1 95 ? -1.762 6.510 5.483 1.00 90.12 95 ALA A CA 1
ATOM 796 C C . ALA A 1 95 ? -2.761 7.345 4.664 1.00 90.12 95 ALA A C 1
ATOM 798 O O . ALA A 1 95 ? -3.721 7.884 5.211 1.00 90.12 95 ALA A O 1
ATOM 799 N N . MET A 1 96 ? -2.568 7.443 3.346 1.00 90.44 96 MET A N 1
ATOM 800 C CA . MET A 1 96 ? -3.516 8.152 2.484 1.00 90.44 96 MET A CA 1
ATOM 801 C C . MET A 1 96 ? -4.854 7.418 2.357 1.00 90.44 96 MET A C 1
ATOM 803 O O . MET A 1 96 ? -5.895 8.065 2.347 1.00 90.44 96 MET A O 1
ATOM 807 N N . GLU A 1 97 ? -4.849 6.085 2.290 1.00 90.25 97 GLU A N 1
ATOM 808 C CA . GLU A 1 97 ? -6.078 5.284 2.282 1.00 90.25 97 GLU A CA 1
ATOM 809 C C . GLU A 1 97 ? -6.839 5.395 3.609 1.00 90.25 97 GLU A C 1
ATOM 811 O O . GLU A 1 97 ? -8.068 5.440 3.613 1.00 90.25 97 GLU A O 1
ATOM 816 N N . GLU A 1 98 ? -6.132 5.500 4.737 1.00 88.69 98 GLU A N 1
ATOM 817 C CA . GLU A 1 98 ? -6.755 5.767 6.037 1.00 88.69 98 GLU A CA 1
ATOM 818 C C . GLU A 1 98 ? -7.482 7.115 6.046 1.00 88.69 98 GLU A C 1
ATOM 820 O O . GLU A 1 98 ? -8.671 7.165 6.373 1.00 88.69 98 GLU A O 1
ATOM 825 N N . LYS A 1 99 ? -6.811 8.176 5.579 1.00 87.19 99 LYS A N 1
ATOM 826 C CA . LYS A 1 99 ? -7.423 9.503 5.419 1.00 87.19 99 LYS A CA 1
ATOM 827 C C . LYS A 1 99 ? -8.610 9.475 4.464 1.00 87.19 99 LYS A C 1
ATOM 829 O O . LYS A 1 99 ? -9.663 10.015 4.785 1.00 87.19 99 LYS A O 1
ATOM 834 N N . ASN A 1 100 ? -8.488 8.788 3.329 1.00 87.31 100 ASN A N 1
ATOM 835 C CA . ASN A 1 100 ? -9.572 8.649 2.356 1.00 87.31 100 ASN A CA 1
ATOM 836 C C . ASN A 1 100 ? -10.778 7.877 2.928 1.00 87.31 100 ASN A C 1
ATOM 838 O O . ASN A 1 100 ? -11.925 8.172 2.602 1.00 87.31 100 ASN A O 1
ATOM 842 N N . SER A 1 101 ? -10.542 6.906 3.815 1.00 85.12 101 SER A N 1
ATOM 843 C CA . SER A 1 101 ? -11.612 6.178 4.504 1.00 85.12 101 SER A CA 1
ATOM 844 C C . SER A 1 101 ? -12.352 7.032 5.540 1.00 85.12 101 SER A C 1
ATOM 846 O O . SER A 1 101 ? -13.510 6.731 5.844 1.00 85.12 101 SER A O 1
ATOM 848 N N . GLN A 1 102 ? -11.701 8.041 6.120 1.00 84.00 102 GLN A N 1
ATOM 849 C CA . GLN A 1 102 ? -12.281 8.922 7.138 1.00 84.00 102 GLN A CA 1
ATOM 850 C C . GLN A 1 102 ? -12.922 10.169 6.511 1.00 84.00 102 GLN A C 1
ATOM 852 O O . GLN A 1 102 ? -13.999 10.598 6.930 1.00 84.00 102 GLN A O 1
ATOM 857 N N . GLN A 1 103 ? -12.304 10.712 5.462 1.00 79.00 103 GLN A N 1
ATOM 858 C CA . GLN A 1 103 ? -12.721 11.927 4.773 1.00 79.00 103 GLN A CA 1
ATOM 859 C C . GLN A 1 103 ? -13.417 11.584 3.452 1.00 79.00 103 GLN A C 1
ATOM 861 O O . GLN A 1 103 ? -12.782 11.377 2.424 1.00 79.00 103 GLN A O 1
ATOM 866 N N . LYS A 1 104 ? -14.756 11.595 3.454 1.00 67.69 104 LYS A N 1
ATOM 867 C CA . LYS A 1 104 ? -15.581 11.286 2.265 1.00 67.69 104 LYS A CA 1
ATOM 868 C C . LYS A 1 104 ? -15.375 12.223 1.063 1.00 67.69 104 LYS A C 1
ATOM 870 O O . LYS A 1 104 ? -15.809 11.882 -0.030 1.00 67.69 104 LYS A O 1
ATOM 875 N N . ASN A 1 105 ? -14.743 13.381 1.264 1.00 67.81 105 ASN A N 1
ATOM 876 C CA . ASN A 1 105 ? -14.504 14.389 0.225 1.00 67.81 105 ASN A CA 1
ATOM 877 C C . ASN A 1 105 ? -13.078 14.351 -0.345 1.00 67.81 105 ASN A C 1
ATOM 879 O O . ASN A 1 105 ? -12.732 15.211 -1.153 1.00 67.81 105 ASN A O 1
ATOM 883 N N . MET A 1 106 ? -12.231 13.415 0.092 1.00 75.06 106 MET A N 1
ATOM 884 C CA . MET A 1 106 ? -10.885 13.302 -0.457 1.00 75.06 106 MET A CA 1
ATOM 885 C C . MET A 1 106 ? -10.949 12.746 -1.882 1.00 75.06 106 MET A C 1
ATOM 887 O O . MET A 1 106 ? -11.644 11.767 -2.157 1.00 75.06 106 MET A O 1
ATOM 891 N N . ASP A 1 107 ? -10.214 13.375 -2.796 1.00 78.44 107 ASP A N 1
ATOM 892 C CA . ASP A 1 107 ? -10.087 12.868 -4.154 1.00 78.44 107 ASP A CA 1
ATOM 893 C C . ASP A 1 107 ? -9.233 11.594 -4.156 1.00 78.44 107 ASP A C 1
ATOM 895 O O . ASP A 1 107 ? -8.022 11.611 -3.927 1.00 78.44 107 ASP A O 1
ATOM 899 N N . ALA A 1 108 ? -9.893 10.479 -4.450 1.00 78.06 108 ALA A N 1
ATOM 900 C CA . ALA A 1 108 ? -9.299 9.167 -4.632 1.00 78.06 108 ALA A CA 1
ATOM 901 C C . ALA A 1 108 ? -8.108 9.159 -5.605 1.00 78.06 108 ALA A C 1
ATOM 903 O O . ALA A 1 108 ? -7.161 8.393 -5.410 1.00 78.06 108 ALA A O 1
ATOM 904 N N . THR A 1 109 ? -8.137 10.010 -6.636 1.00 82.12 109 THR A N 1
ATOM 905 C CA . THR A 1 109 ? -7.078 10.082 -7.653 1.00 82.12 109 THR A CA 1
ATOM 906 C C . THR A 1 109 ? -5.770 10.640 -7.093 1.00 82.12 109 THR A C 1
ATOM 908 O O . THR A 1 109 ? -4.695 10.329 -7.608 1.00 82.12 109 THR A O 1
ATOM 911 N N . ALA A 1 110 ? -5.818 11.382 -5.980 1.00 86.62 110 ALA A N 1
ATOM 912 C CA . ALA A 1 110 ? -4.624 11.900 -5.322 1.00 86.62 110 ALA A CA 1
ATOM 913 C C . ALA A 1 110 ? -3.680 10.772 -4.874 1.00 86.62 110 ALA A C 1
ATOM 915 O O . ALA A 1 110 ? -2.462 10.924 -4.944 1.00 86.62 110 ALA A O 1
ATOM 916 N N . ILE A 1 111 ? -4.224 9.619 -4.469 1.00 88.50 111 ILE A N 1
ATOM 917 C CA . ILE A 1 111 ? -3.434 8.446 -4.062 1.00 88.50 111 ILE A CA 1
ATOM 918 C C . ILE A 1 111 ? -2.655 7.879 -5.249 1.00 88.50 111 ILE A C 1
ATOM 920 O O . ILE A 1 111 ? -1.484 7.519 -5.114 1.00 88.50 111 ILE A O 1
ATOM 924 N N . ASP A 1 112 ? -3.275 7.832 -6.426 1.00 87.31 112 ASP A N 1
ATOM 925 C CA . ASP A 1 112 ? -2.617 7.376 -7.651 1.00 87.31 112 ASP A CA 1
ATOM 926 C C . ASP A 1 112 ? -1.551 8.363 -8.118 1.00 87.31 112 ASP A C 1
ATOM 928 O O . ASP A 1 112 ? -0.438 7.947 -8.439 1.00 87.31 112 ASP A O 1
ATOM 932 N N . ASN A 1 113 ? -1.843 9.662 -8.051 1.00 88.44 113 ASN A N 1
ATOM 933 C CA . ASN A 1 113 ? -0.901 10.716 -8.421 1.00 88.44 113 ASN A CA 1
ATOM 934 C C . ASN A 1 113 ? 0.349 10.711 -7.531 1.00 88.44 113 ASN A C 1
ATOM 936 O O . ASN A 1 113 ? 1.461 10.857 -8.037 1.00 88.44 113 ASN A O 1
ATOM 940 N N . VAL A 1 114 ? 0.191 10.499 -6.220 1.00 89.69 114 VAL A N 1
ATOM 941 C CA . VAL A 1 114 ? 1.324 10.387 -5.286 1.00 89.69 114 VAL A CA 1
ATOM 942 C C . VAL A 1 114 ? 2.147 9.128 -5.558 1.00 89.69 114 VAL A C 1
ATOM 944 O O . VAL A 1 114 ? 3.374 9.193 -5.578 1.00 89.69 114 VAL A O 1
ATOM 947 N N . LYS A 1 115 ? 1.508 7.980 -5.821 1.00 88.06 115 LYS A N 1
ATOM 948 C CA . LYS A 1 115 ? 2.243 6.765 -6.210 1.00 88.06 115 LYS A CA 1
ATOM 949 C C . LYS A 1 115 ? 3.027 6.989 -7.502 1.00 88.06 115 LYS A C 1
ATOM 951 O O . LYS A 1 115 ? 4.207 6.664 -7.542 1.00 88.06 115 LYS A O 1
ATOM 956 N N . ALA A 1 116 ? 2.397 7.560 -8.528 1.00 88.00 116 ALA A N 1
ATOM 957 C CA . ALA A 1 116 ? 3.017 7.799 -9.828 1.00 88.00 116 ALA A CA 1
ATOM 958 C C . ALA A 1 116 ? 4.189 8.790 -9.747 1.00 88.00 116 ALA A C 1
ATOM 960 O O . ALA A 1 116 ? 5.232 8.550 -10.353 1.00 88.00 116 ALA A O 1
ATOM 961 N N . SER A 1 117 ? 4.053 9.867 -8.966 1.00 90.19 117 SER A N 1
ATOM 962 C CA . SER A 1 117 ? 5.109 10.874 -8.812 1.00 90.19 117 SER A CA 1
ATOM 963 C C . SER A 1 117 ? 6.321 10.350 -8.045 1.00 90.19 117 SER A C 1
ATOM 965 O O . SER A 1 117 ? 7.449 10.694 -8.387 1.00 90.19 117 SER A O 1
ATOM 967 N N . LEU A 1 118 ? 6.110 9.487 -7.046 1.00 88.38 118 LEU A N 1
ATOM 968 C CA . LEU A 1 118 ? 7.189 8.897 -6.250 1.00 88.38 118 LEU A CA 1
ATOM 969 C C . LEU A 1 118 ? 7.822 7.665 -6.908 1.00 88.38 118 LEU A C 1
ATOM 971 O O . LEU A 1 118 ? 8.955 7.314 -6.582 1.00 88.38 118 LEU A O 1
ATOM 975 N N . MET A 1 119 ? 7.118 7.030 -7.846 1.00 88.00 119 MET A N 1
ATOM 976 C CA . MET A 1 119 ? 7.587 5.845 -8.559 1.00 88.00 119 MET A CA 1
ATOM 977 C C . MET A 1 119 ? 8.919 6.095 -9.278 1.00 88.00 119 MET A C 1
ATOM 979 O O . MET A 1 119 ? 9.856 5.321 -9.107 1.00 88.00 119 MET A O 1
ATOM 983 N N . GLY A 1 120 ? 9.023 7.198 -10.029 1.00 86.06 120 GLY A N 1
ATOM 984 C CA . GLY A 1 120 ? 10.223 7.551 -10.796 1.00 86.06 120 GLY A CA 1
ATOM 985 C C . GLY A 1 120 ? 11.456 7.832 -9.925 1.00 86.06 120 GLY A C 1
ATOM 986 O O . GLY A 1 120 ? 12.468 7.151 -10.087 1.00 86.06 120 GLY A O 1
ATOM 987 N N . PRO A 1 121 ? 11.392 8.783 -8.973 1.00 87.69 121 PRO A N 1
ATOM 988 C CA . PRO A 1 121 ? 12.516 9.100 -8.095 1.00 87.69 121 PRO A CA 1
ATOM 989 C C . PRO A 1 121 ? 13.017 7.904 -7.281 1.00 87.69 121 PRO A C 1
ATOM 991 O O . PRO A 1 121 ? 14.223 7.725 -7.141 1.00 87.69 121 PRO A O 1
ATOM 994 N N . LEU A 1 122 ? 12.118 7.060 -6.766 1.00 84.94 122 LEU A N 1
ATOM 995 C CA . LEU A 1 122 ? 12.520 5.908 -5.952 1.00 84.94 122 LEU A CA 1
ATOM 996 C C . LEU A 1 122 ? 13.032 4.738 -6.788 1.00 84.94 122 LEU A C 1
ATOM 998 O O . LEU A 1 122 ? 13.896 4.010 -6.315 1.00 84.94 122 LEU A O 1
ATOM 1002 N N . ALA A 1 123 ? 12.559 4.590 -8.029 1.00 83.62 123 ALA A N 1
ATOM 1003 C CA . ALA A 1 123 ? 13.158 3.663 -8.986 1.00 83.62 123 ALA A CA 1
ATOM 1004 C C . ALA A 1 123 ? 14.556 4.114 -9.446 1.00 83.62 123 ALA A C 1
ATOM 1006 O O . ALA A 1 123 ? 15.363 3.281 -9.825 1.00 83.62 123 ALA A O 1
ATOM 1007 N N . GLY A 1 124 ? 14.845 5.421 -9.436 1.00 80.75 124 GLY A N 1
ATOM 1008 C CA . GLY A 1 124 ? 16.174 5.948 -9.765 1.00 80.75 124 GLY A CA 1
ATOM 1009 C C . GLY A 1 124 ? 17.169 5.918 -8.600 1.00 80.75 124 GLY A C 1
ATOM 1010 O O . GLY A 1 124 ? 18.373 5.872 -8.833 1.00 80.75 124 GLY A O 1
ATOM 1011 N N . LEU A 1 125 ? 16.681 5.967 -7.356 1.00 82.94 125 LEU A N 1
ATOM 1012 C CA . LEU A 1 125 ? 17.510 5.883 -6.146 1.00 82.94 125 LEU A CA 1
ATOM 1013 C C . LEU A 1 125 ? 17.878 4.448 -5.754 1.00 82.94 125 LEU A C 1
ATOM 1015 O O . LEU A 1 125 ? 18.892 4.262 -5.082 1.00 82.94 125 LEU A O 1
ATOM 1019 N N . GLY A 1 126 ? 17.022 3.477 -6.084 1.00 57.66 126 GLY A N 1
ATOM 1020 C CA . GLY A 1 126 ? 17.150 2.081 -5.663 1.00 57.66 126 GLY A CA 1
ATOM 1021 C C . GLY A 1 126 ? 17.706 1.166 -6.726 1.00 57.66 126 GLY A C 1
ATOM 1022 O O . GLY A 1 126 ? 17.129 1.180 -7.830 1.00 57.66 126 GLY A O 1
#

Radius of gyration: 17.86 Å; chains: 1; bounding box: 36×66×38 Å

Foldseek 3Di:
DDDDDPDPPPPPPPPPLPQLDDPVLLVQLVVLLVCQQVPADDPAGRLVSLLVSCVSLLCSLDVDPVSSVVLSVLSSHRADADSVQCSVLSVVLSVVSNVCSVDVPDDSCVSVVVRVVVRVVRRVVD

Secondary structure (DSSP, 8-state):
----------------------HHHHHHHHHHHTTGGGG-BTTTBTHHHHHHHHHHHHHHH--SHHHHHHHHHHHTS-B---TTTHHHHHHHHHHHHHHHHH-TTS-THHHHHHHHHHHHHHHHH-